Protein AF-A0A7S0XU26-F1 (afdb_monomer)

Structure (mmCIF, N/CA/C/O backbone):
d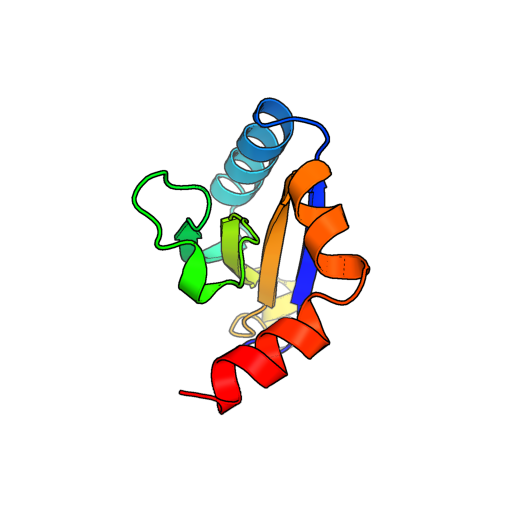ata_AF-A0A7S0XU26-F1
#
_entry.id   AF-A0A7S0XU26-F1
#
loop_
_atom_site.group_PDB
_atom_site.id
_atom_site.type_symbol
_atom_site.label_atom_id
_atom_site.label_alt_id
_atom_site.label_comp_id
_atom_site.label_asym_id
_atom_site.label_entity_id
_atom_site.label_seq_id
_atom_site.pdbx_PDB_ins_code
_atom_site.Cartn_x
_atom_site.Cartn_y
_atom_site.Cartn_z
_atom_site.occupancy
_atom_site.B_iso_or_equiv
_atom_site.auth_seq_id
_atom_site.auth_comp_id
_atom_site.auth_asym_id
_atom_site.auth_atom_id
_atom_site.pdbx_PDB_model_num
ATOM 1 N N . VAL A 1 1 ? -14.132 0.549 -3.395 1.00 58.75 1 VAL A N 1
ATOM 2 C CA . VAL A 1 1 ? -14.507 0.472 -1.963 1.00 58.75 1 VAL A CA 1
ATOM 3 C C . VAL A 1 1 ? -13.566 1.408 -1.216 1.00 58.75 1 VAL A C 1
ATOM 5 O O . VAL A 1 1 ? -12.984 1.058 -0.205 1.00 58.75 1 VAL A O 1
ATOM 8 N N . ASP A 1 2 ? -13.321 2.585 -1.790 1.00 60.91 2 ASP A N 1
ATOM 9 C CA . ASP A 1 2 ? -12.215 3.437 -1.378 1.00 60.91 2 ASP A CA 1
ATOM 10 C C . ASP A 1 2 ? -12.700 4.869 -1.601 1.00 60.91 2 ASP A C 1
ATOM 12 O O . ASP A 1 2 ? -12.948 5.266 -2.741 1.00 60.91 2 ASP A O 1
ATOM 16 N N . ILE A 1 3 ? -12.952 5.576 -0.496 1.00 78.12 3 ILE A N 1
ATOM 17 C CA . ILE A 1 3 ? -13.519 6.936 -0.485 1.00 78.12 3 ILE A CA 1
ATOM 18 C C . ILE A 1 3 ? -12.436 7.950 -0.861 1.00 78.12 3 ILE A C 1
ATOM 20 O O . ILE A 1 3 ? -12.706 8.935 -1.544 1.00 78.12 3 ILE A O 1
ATOM 24 N N . ALA A 1 4 ? -11.192 7.655 -0.482 1.00 88.75 4 ALA A N 1
ATOM 25 C CA . ALA A 1 4 ? -10.008 8.403 -0.863 1.00 88.75 4 ALA A CA 1
ATOM 26 C C . ALA A 1 4 ? -8.920 7.462 -1.392 1.00 88.75 4 ALA A C 1
ATOM 28 O O . ALA A 1 4 ? -8.807 6.309 -0.969 1.00 88.75 4 ALA A O 1
ATOM 29 N N . ARG A 1 5 ? -8.101 7.975 -2.314 1.00 92.88 5 ARG A N 1
ATOM 30 C CA . ARG A 1 5 ? -6.927 7.285 -2.854 1.00 92.88 5 ARG A CA 1
ATOM 31 C C . ARG A 1 5 ? -5.731 8.222 -2.842 1.00 92.88 5 ARG A C 1
ATOM 33 O O . ARG A 1 5 ? -5.825 9.341 -3.345 1.00 92.88 5 ARG A O 1
ATOM 40 N N . HIS A 1 6 ? -4.597 7.733 -2.355 1.00 93.38 6 HIS A N 1
ATOM 41 C CA . HIS A 1 6 ? -3.334 8.456 -2.424 1.00 93.38 6 HIS A CA 1
ATOM 42 C C . HIS A 1 6 ? -2.163 7.557 -2.819 1.00 93.38 6 HIS A C 1
ATOM 44 O O . HIS A 1 6 ? -2.262 6.329 -2.864 1.00 93.38 6 HIS A O 1
ATOM 50 N N . SER A 1 7 ? -1.044 8.184 -3.169 1.00 93.94 7 SER A N 1
ATOM 51 C CA . SER A 1 7 ? 0.186 7.495 -3.542 1.00 93.94 7 SER A CA 1
ATOM 52 C C . SER A 1 7 ? 1.376 8.153 -2.860 1.00 93.94 7 SER A C 1
ATOM 54 O O . SER A 1 7 ? 1.495 9.373 -2.910 1.00 93.94 7 SER A O 1
ATOM 56 N N . ILE A 1 8 ? 2.263 7.348 -2.279 1.00 95.94 8 ILE A N 1
ATOM 57 C CA . ILE A 1 8 ? 3.583 7.790 -1.817 1.00 95.94 8 ILE A CA 1
ATOM 58 C C . ILE A 1 8 ? 4.616 7.177 -2.759 1.00 95.94 8 ILE A C 1
ATOM 60 O O . ILE A 1 8 ? 4.545 5.988 -3.083 1.00 95.94 8 ILE A O 1
ATOM 64 N N . VAL A 1 9 ? 5.535 8.007 -3.245 1.00 95.56 9 VAL A N 1
ATOM 65 C CA . VAL A 1 9 ? 6.576 7.611 -4.195 1.00 95.56 9 VAL A CA 1
ATOM 66 C C . VAL A 1 9 ? 7.923 7.631 -3.486 1.00 95.56 9 VAL A C 1
ATOM 68 O O . VAL A 1 9 ? 8.291 8.645 -2.902 1.00 95.56 9 VAL A O 1
ATOM 71 N N . PHE A 1 10 ? 8.642 6.520 -3.572 1.00 96.31 10 PHE A N 1
ATOM 72 C CA . PHE A 1 10 ? 9.944 6.289 -2.959 1.00 96.31 10 PHE A CA 1
ATOM 73 C C . PHE A 1 10 ? 11.017 6.149 -4.040 1.00 96.31 10 PHE A C 1
ATOM 75 O O . PHE A 1 10 ? 10.735 5.649 -5.134 1.00 96.31 10 PHE A O 1
ATOM 82 N N . GLU A 1 11 ? 12.248 6.561 -3.745 1.00 95.12 11 GLU A N 1
ATOM 83 C CA . GLU A 1 11 ? 13.387 6.318 -4.643 1.00 95.12 11 GLU A CA 1
ATOM 84 C C . GLU A 1 11 ? 13.834 4.859 -4.596 1.00 95.12 11 GLU A C 1
ATOM 86 O O . GLU A 1 11 ? 14.149 4.264 -5.628 1.00 95.12 11 GLU A O 1
ATOM 91 N N . ASP A 1 12 ? 13.809 4.265 -3.404 1.00 94.50 12 ASP A N 1
ATOM 92 C CA . ASP A 1 12 ? 14.290 2.915 -3.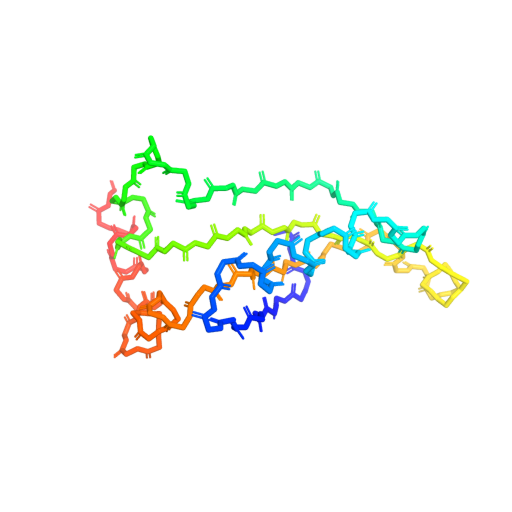168 1.00 94.50 12 ASP A CA 1
ATOM 93 C C . ASP A 1 12 ? 13.334 2.071 -2.315 1.00 94.50 12 ASP A C 1
ATOM 95 O O . ASP A 1 12 ? 12.335 2.529 -1.753 1.00 94.50 12 ASP A O 1
ATOM 99 N N . LEU A 1 13 ? 13.628 0.771 -2.286 1.00 92.88 13 LEU A N 1
ATOM 100 C CA . LEU A 1 13 ? 12.819 -0.218 -1.586 1.00 92.88 13 LEU A CA 1
ATOM 101 C C . LEU A 1 13 ? 13.000 -0.154 -0.062 1.00 92.88 13 LEU A C 1
ATOM 103 O O . LEU A 1 13 ? 12.101 -0.579 0.659 1.00 92.88 13 LEU A O 1
ATOM 107 N N . SER A 1 14 ? 14.132 0.357 0.428 1.00 96.50 14 SER A N 1
ATOM 108 C CA . SER A 1 14 ? 14.412 0.460 1.862 1.00 96.50 14 SER A CA 1
ATOM 109 C C . SER A 1 14 ? 13.477 1.472 2.518 1.00 96.50 14 SER A C 1
ATOM 111 O O . SER A 1 14 ? 12.851 1.165 3.537 1.00 96.50 14 SER A O 1
ATOM 113 N N . ASP A 1 15 ? 13.304 2.638 1.896 1.00 97.38 15 ASP A N 1
ATOM 114 C CA . ASP A 1 15 ? 12.388 3.675 2.375 1.00 97.38 15 ASP A CA 1
ATOM 115 C C . ASP A 1 15 ? 10.929 3.214 2.314 1.00 97.38 15 ASP A C 1
ATOM 117 O O . ASP A 1 15 ? 10.158 3.432 3.252 1.00 97.38 15 ASP A O 1
ATOM 121 N N . LEU A 1 16 ? 10.556 2.496 1.248 1.00 96.88 16 LEU A N 1
ATOM 122 C CA . LEU A 1 16 ? 9.226 1.899 1.124 1.00 96.88 16 LEU A CA 1
ATOM 123 C C . LEU A 1 16 ? 8.957 0.903 2.261 1.00 96.88 16 LEU A C 1
ATOM 125 O O . LEU A 1 16 ? 7.904 0.964 2.897 1.00 96.88 16 LEU A O 1
ATOM 129 N N . CYS A 1 17 ? 9.901 -0.004 2.534 1.00 96.56 17 CYS A N 1
ATOM 130 C CA . CYS A 1 17 ? 9.791 -0.972 3.627 1.00 96.56 17 CYS A CA 1
ATOM 131 C C . CYS A 1 17 ? 9.726 -0.284 4.996 1.00 96.56 17 CYS A C 1
ATOM 133 O O . CYS A 1 17 ? 8.936 -0.690 5.845 1.00 96.56 17 CYS A O 1
ATOM 135 N N . SER A 1 18 ? 10.508 0.778 5.196 1.00 97.88 18 SER A N 1
ATOM 136 C CA . SER A 1 18 ? 10.490 1.571 6.429 1.00 97.88 18 SER A CA 1
ATOM 137 C C . SER A 1 18 ? 9.134 2.248 6.635 1.00 97.88 18 SER A C 1
ATOM 139 O O . SER A 1 18 ? 8.567 2.168 7.723 1.00 97.88 18 SER A O 1
ATOM 141 N N . CYS A 1 19 ? 8.560 2.835 5.580 1.00 97.75 19 CYS A N 1
ATOM 142 C CA . CYS A 1 19 ? 7.214 3.404 5.615 1.00 97.75 19 CYS A CA 1
ATOM 143 C C . CYS A 1 19 ? 6.151 2.345 5.931 1.00 97.75 19 CYS A C 1
ATOM 145 O O . CYS A 1 19 ? 5.305 2.572 6.794 1.00 97.75 19 CYS A O 1
ATOM 147 N N . LEU A 1 20 ? 6.217 1.170 5.295 1.00 97.12 20 LEU A N 1
ATOM 148 C CA . LEU A 1 20 ? 5.301 0.067 5.591 1.00 97.12 20 LEU A CA 1
ATOM 149 C C . LEU A 1 20 ? 5.392 -0.369 7.059 1.00 97.12 20 LEU A C 1
ATOM 151 O O . LEU A 1 20 ? 4.359 -0.598 7.679 1.00 97.12 20 LEU A O 1
ATOM 155 N N . ASN A 1 21 ? 6.605 -0.455 7.613 1.00 97.75 21 ASN A N 1
ATOM 156 C CA . ASN A 1 21 ? 6.802 -0.799 9.017 1.00 97.75 21 ASN A CA 1
ATOM 157 C C . ASN A 1 21 ? 6.179 0.252 9.945 1.00 97.75 21 ASN A C 1
ATOM 159 O O . ASN A 1 21 ? 5.483 -0.124 10.877 1.00 97.75 21 ASN A O 1
ATOM 163 N N . ILE A 1 22 ? 6.366 1.546 9.655 1.00 98.06 22 ILE A N 1
ATOM 164 C CA . ILE A 1 22 ? 5.741 2.639 10.418 1.00 98.06 22 ILE A CA 1
ATOM 165 C C . ILE A 1 22 ? 4.217 2.484 10.421 1.00 98.06 22 ILE A C 1
ATOM 167 O O . ILE A 1 22 ? 3.628 2.453 11.496 1.00 98.06 22 ILE A O 1
ATOM 171 N N . ILE A 1 23 ? 3.602 2.309 9.243 1.00 97.44 23 ILE A N 1
ATOM 172 C CA . ILE A 1 23 ? 2.149 2.111 9.101 1.00 97.44 23 ILE A CA 1
ATOM 173 C C . ILE A 1 23 ? 1.688 0.883 9.894 1.00 97.44 23 ILE A C 1
ATOM 175 O O . ILE A 1 23 ? 0.680 0.942 10.582 1.00 97.44 23 ILE A O 1
ATOM 179 N N . GLN A 1 24 ? 2.417 -0.232 9.808 1.00 97.00 24 GLN A N 1
ATOM 180 C CA . GLN A 1 24 ? 2.062 -1.475 10.496 1.00 97.00 24 GLN A CA 1
ATOM 181 C C . GLN A 1 24 ? 2.139 -1.357 12.026 1.00 97.00 24 GLN A C 1
ATOM 183 O O . GLN A 1 24 ? 1.440 -2.084 12.728 1.00 97.00 24 GLN A O 1
ATOM 188 N N . THR A 1 25 ? 3.008 -0.489 12.541 1.00 97.56 25 THR A N 1
ATOM 189 C CA . THR A 1 25 ? 3.183 -0.264 13.984 1.00 97.56 25 THR A CA 1
ATOM 190 C C . THR A 1 25 ? 2.348 0.890 14.536 1.00 97.56 25 THR A C 1
ATOM 192 O O . THR A 1 25 ? 2.417 1.161 15.734 1.00 97.56 25 THR A O 1
ATOM 195 N N . ASP A 1 26 ? 1.599 1.592 13.686 1.00 97.88 26 ASP A N 1
ATOM 196 C CA . ASP A 1 26 ? 0.748 2.704 14.095 1.00 97.88 26 ASP A CA 1
ATOM 197 C C . ASP A 1 26 ? -0.574 2.176 14.671 1.00 97.88 26 ASP A C 1
ATOM 199 O O . ASP A 1 26 ? -1.358 1.528 13.980 1.00 97.88 26 ASP A O 1
ATOM 203 N N . ASN A 1 27 ? -0.827 2.461 15.949 1.00 97.12 27 ASN A N 1
ATOM 204 C CA . ASN A 1 27 ? -2.021 1.993 16.656 1.00 97.12 27 ASN A CA 1
ATOM 205 C C . ASN A 1 27 ? -3.311 2.709 16.220 1.00 97.12 27 ASN A C 1
ATOM 207 O O . ASN A 1 27 ? -4.392 2.289 16.625 1.00 97.12 27 ASN A O 1
ATOM 211 N N . GLU A 1 28 ? -3.215 3.788 15.439 1.00 97.50 28 GLU A N 1
ATOM 212 C CA . GLU A 1 28 ? -4.371 4.497 14.884 1.00 97.50 28 GLU A CA 1
ATOM 213 C C . GLU A 1 28 ? -4.721 4.043 13.459 1.00 97.50 28 GLU A C 1
ATOM 215 O O . GLU A 1 28 ? -5.667 4.565 12.863 1.00 97.50 28 GLU A O 1
ATOM 220 N N . VAL A 1 29 ? -3.973 3.095 12.885 1.00 97.38 29 VAL A N 1
ATOM 221 C CA . VAL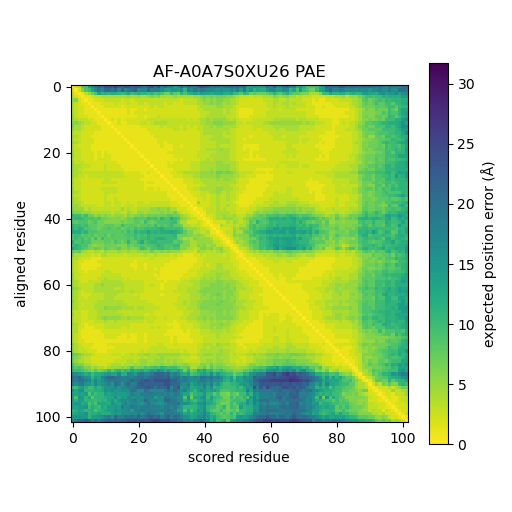 A 1 29 ? -4.143 2.652 11.498 1.00 9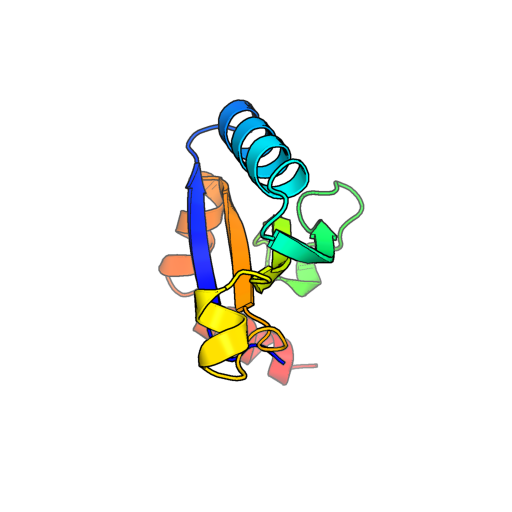7.38 29 VAL A CA 1
ATOM 222 C C . VAL A 1 29 ? -4.445 1.162 11.435 1.00 97.38 29 VAL A C 1
ATOM 224 O O . VAL A 1 29 ? -3.611 0.316 11.740 1.00 97.38 29 VAL A O 1
ATOM 227 N N . ASP A 1 30 ? -5.615 0.833 10.899 1.00 96.69 30 ASP A N 1
ATOM 228 C CA . ASP A 1 30 ? -5.986 -0.541 10.590 1.00 96.69 30 ASP A CA 1
ATOM 229 C C . ASP A 1 30 ? -5.670 -0.863 9.128 1.00 96.69 30 ASP A C 1
ATOM 231 O O . ASP A 1 30 ? -6.217 -0.265 8.195 1.00 96.69 30 ASP A O 1
ATOM 235 N N . ILE A 1 31 ? -4.811 -1.861 8.905 1.00 97.00 31 ILE A N 1
ATOM 236 C CA . ILE A 1 31 ? -4.544 -2.404 7.568 1.00 97.00 31 ILE A CA 1
ATOM 237 C C . ILE A 1 31 ? -5.576 -3.489 7.252 1.00 97.00 31 ILE A C 1
ATOM 239 O O . ILE A 1 31 ? -5.431 -4.652 7.622 1.00 97.00 31 ILE A O 1
ATOM 243 N N . LEU A 1 32 ? -6.605 -3.124 6.490 1.00 96.19 32 LEU A N 1
ATOM 244 C CA . LEU A 1 32 ? -7.706 -4.021 6.124 1.00 96.19 32 LEU A CA 1
ATOM 245 C C . LEU A 1 32 ? -7.333 -4.992 4.998 1.00 96.19 32 LEU A C 1
ATOM 247 O O . LEU A 1 32 ? -7.863 -6.101 4.906 1.00 96.19 32 LEU A O 1
ATOM 251 N N . ARG A 1 33 ? -6.456 -4.568 4.079 1.00 96.12 33 ARG A N 1
ATOM 252 C CA . ARG A 1 33 ? -6.003 -5.406 2.961 1.00 96.12 33 ARG A CA 1
ATOM 253 C C . ARG A 1 33 ? -4.648 -4.968 2.437 1.00 96.12 33 ARG A C 1
ATOM 255 O O . ARG A 1 33 ? -4.409 -3.781 2.245 1.00 96.12 33 ARG A O 1
ATOM 262 N N . VAL A 1 34 ? -3.831 -5.949 2.059 1.00 95.50 34 VAL A N 1
ATOM 263 C CA . VAL A 1 34 ? -2.580 -5.747 1.320 1.00 95.50 34 VAL A CA 1
ATOM 264 C C . VAL A 1 34 ? -2.670 -6.431 -0.042 1.00 95.50 34 VAL A C 1
ATOM 266 O O . VAL A 1 34 ? -2.998 -7.612 -0.148 1.00 95.50 34 VAL A O 1
ATOM 269 N N . LYS A 1 35 ? -2.364 -5.693 -1.108 1.00 93.00 35 LYS A N 1
ATOM 270 C CA . LYS A 1 35 ? -2.180 -6.210 -2.468 1.00 93.00 35 LYS A CA 1
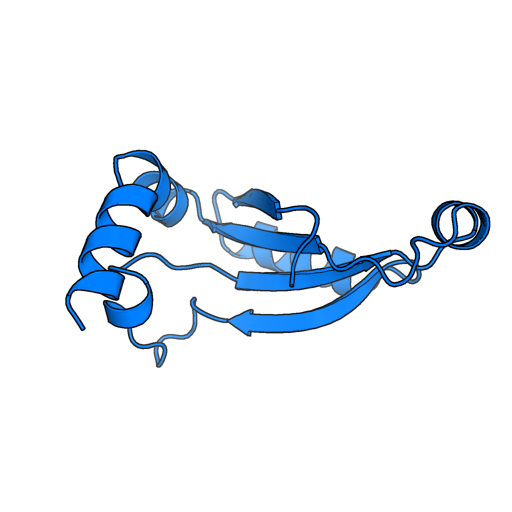ATOM 271 C C . LYS A 1 35 ? -0.733 -5.956 -2.878 1.00 93.00 35 LYS A C 1
ATOM 273 O O . LYS A 1 35 ? -0.376 -4.852 -3.285 1.00 93.00 35 LYS A O 1
ATOM 278 N N . ASN A 1 36 ? 0.099 -6.986 -2.767 1.00 92.38 36 ASN A N 1
ATOM 279 C CA . ASN A 1 36 ? 1.504 -6.917 -3.153 1.00 92.38 36 ASN A CA 1
ATOM 280 C C . ASN A 1 36 ? 1.669 -7.210 -4.648 1.00 92.38 36 ASN A C 1
ATOM 282 O O . ASN A 1 36 ? 1.875 -8.359 -5.043 1.00 92.38 36 ASN A O 1
ATOM 286 N N . ARG A 1 37 ? 1.588 -6.168 -5.481 1.00 90.50 37 ARG A N 1
ATOM 287 C CA . ARG A 1 37 ? 1.839 -6.305 -6.920 1.00 90.50 37 ARG A CA 1
ATOM 288 C C . ARG A 1 37 ? 3.329 -6.355 -7.237 1.00 90.50 37 ARG A C 1
ATOM 290 O O . ARG A 1 37 ? 3.678 -6.817 -8.310 1.00 90.50 37 ARG A O 1
ATOM 297 N N . MET A 1 38 ? 4.202 -5.943 -6.314 1.00 85.81 38 MET A N 1
ATOM 298 C CA . MET A 1 38 ? 5.666 -6.030 -6.438 1.00 85.81 38 MET A CA 1
ATOM 299 C C . MET A 1 38 ? 6.200 -7.470 -6.385 1.00 85.81 38 MET A C 1
ATOM 301 O O . MET A 1 38 ? 7.351 -7.707 -6.754 1.00 85.81 38 MET A O 1
ATOM 305 N N . ASN A 1 39 ? 5.396 -8.439 -5.935 1.00 86.94 39 ASN A N 1
ATOM 306 C CA . ASN A 1 39 ? 5.800 -9.840 -5.913 1.00 86.94 39 ASN A CA 1
ATOM 307 C C . ASN A 1 39 ? 6.177 -10.319 -7.329 1.00 86.94 39 ASN A C 1
ATOM 309 O O . ASN A 1 39 ? 5.453 -10.074 -8.292 1.00 86.94 39 ASN A O 1
ATOM 313 N N . LYS A 1 40 ? 7.300 -11.036 -7.461 1.00 82.81 40 LYS A N 1
ATOM 314 C CA . LYS A 1 40 ? 7.773 -11.583 -8.744 1.00 82.81 40 LYS A CA 1
ATOM 315 C C . LYS A 1 40 ? 6.756 -12.517 -9.409 1.00 82.81 40 LYS A C 1
ATOM 317 O O . LYS A 1 40 ? 6.727 -12.587 -10.632 1.00 82.81 40 LYS A O 1
ATOM 322 N N . SER A 1 41 ? 5.928 -13.212 -8.627 1.00 84.12 41 SER A N 1
ATOM 323 C CA . SER A 1 41 ? 4.866 -14.082 -9.142 1.00 84.12 41 SER A CA 1
ATOM 324 C C . SER A 1 41 ? 3.605 -13.320 -9.563 1.00 84.12 41 SER A C 1
ATOM 326 O O . SER A 1 41 ? 2.669 -13.933 -10.073 1.00 84.12 41 SER A O 1
ATOM 328 N N . TYR A 1 42 ? 3.542 -12.003 -9.339 1.00 82.06 42 TYR A N 1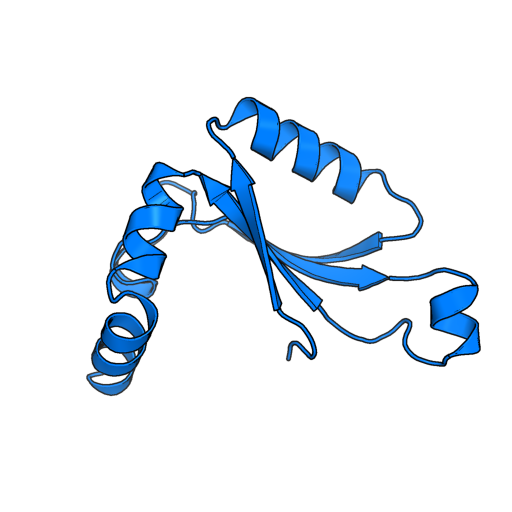
ATOM 329 C CA . TYR A 1 42 ? 2.401 -11.193 -9.744 1.00 82.06 42 TYR A CA 1
ATOM 330 C C . TYR A 1 42 ? 2.352 -11.057 -11.268 1.00 82.06 42 TYR A C 1
ATOM 332 O O . TYR A 1 42 ? 3.317 -10.624 -11.909 1.00 82.06 42 TYR A O 1
ATOM 340 N N . ASN A 1 43 ? 1.203 -11.398 -11.854 1.00 80.00 43 ASN A N 1
ATOM 341 C CA . ASN A 1 43 ? 0.996 -11.297 -13.289 1.00 80.00 43 ASN A CA 1
ATOM 342 C C . ASN A 1 43 ? 0.967 -9.827 -13.727 1.00 80.00 43 ASN A C 1
ATOM 344 O O . ASN A 1 43 ? -0.011 -9.111 -13.522 1.00 80.00 43 ASN A O 1
ATOM 348 N N . ALA A 1 44 ? 2.034 -9.402 -14.405 1.00 76.69 44 ALA A N 1
ATOM 349 C CA . ALA A 1 44 ? 2.216 -8.036 -14.885 1.00 76.69 44 ALA A CA 1
ATOM 350 C C . ALA A 1 44 ? 1.065 -7.501 -15.734 1.00 76.69 44 ALA A C 1
ATOM 352 O O . ALA A 1 44 ? 0.817 -6.294 -15.755 1.00 76.69 44 ALA A O 1
ATOM 353 N N . ASN A 1 45 ? 0.414 -8.397 -16.472 1.00 75.19 45 ASN A N 1
ATOM 354 C CA . ASN A 1 45 ? -0.614 -8.040 -17.434 1.00 75.19 45 ASN A CA 1
ATOM 355 C C . ASN A 1 45 ? -1.872 -7.520 -16.737 1.00 75.19 45 ASN A C 1
ATOM 357 O O . ASN A 1 45 ? -2.600 -6.730 -17.320 1.00 75.19 45 ASN A O 1
ATOM 361 N N . GLU A 1 46 ? -2.104 -7.880 -15.473 1.00 73.94 46 GLU A N 1
ATOM 362 C CA . GLU A 1 46 ? -3.248 -7.382 -14.702 1.00 73.94 46 GLU A CA 1
ATOM 363 C C . GLU A 1 46 ? -3.170 -5.883 -14.392 1.00 73.94 46 GLU A C 1
ATOM 365 O O . GLU A 1 46 ? -4.193 -5.248 -14.139 1.00 73.94 46 GLU A O 1
ATOM 370 N N . SER A 1 47 ? -1.971 -5.305 -14.434 1.00 69.81 47 SER A N 1
ATOM 371 C CA . SER A 1 47 ? -1.707 -3.899 -14.122 1.00 69.81 47 SER A CA 1
ATOM 372 C C . SER A 1 47 ? -1.032 -3.151 -15.274 1.00 69.81 47 SER A C 1
ATOM 374 O O . SER A 1 47 ? -0.450 -2.090 -15.055 1.00 69.81 47 SER A O 1
ATOM 376 N N . ALA A 1 48 ? -1.070 -3.693 -16.497 1.00 72.75 48 ALA A N 1
ATOM 377 C CA . ALA A 1 48 ? -0.379 -3.127 -17.660 1.00 72.75 48 ALA A CA 1
ATOM 378 C C . ALA A 1 48 ? 1.122 -2.845 -17.403 1.00 72.75 48 ALA A C 1
ATOM 380 O O . ALA A 1 48 ? 1.665 -1.828 -17.831 1.00 72.75 48 ALA A O 1
ATOM 381 N N . GLY A 1 49 ? 1.794 -3.737 -16.666 1.00 73.06 49 GLY A N 1
ATOM 382 C CA . GLY A 1 49 ? 3.224 -3.637 -16.353 1.00 73.06 49 GLY A CA 1
ATOM 383 C C . GLY A 1 49 ? 3.562 -2.790 -15.121 1.00 73.06 49 GLY A C 1
ATOM 384 O O . GLY A 1 49 ? 4.681 -2.877 -14.624 1.00 73.06 49 GLY A O 1
ATOM 385 N N . TYR A 1 50 ? 2.607 -2.042 -14.569 1.00 76.12 50 TYR A N 1
ATOM 386 C CA . TYR A 1 50 ? 2.805 -1.232 -13.367 1.00 76.12 50 TYR A CA 1
ATOM 387 C C . TYR A 1 50 ? 2.887 -2.090 -12.087 1.00 76.12 50 TYR A C 1
ATOM 389 O O . TYR A 1 50 ? 2.356 -3.205 -12.037 1.00 76.12 50 TYR A O 1
ATOM 397 N N . ARG A 1 51 ? 3.578 -1.604 -11.050 1.00 86.62 51 ARG A N 1
ATOM 398 C CA . ARG A 1 51 ? 3.809 -2.321 -9.787 1.00 86.62 51 ARG A CA 1
ATOM 399 C C . ARG A 1 51 ? 3.732 -1.372 -8.595 1.00 86.62 51 ARG A C 1
ATOM 401 O O . ARG A 1 51 ? 4.256 -0.264 -8.649 1.00 86.62 51 ARG A O 1
ATOM 408 N N . ASP A 1 52 ? 3.086 -1.831 -7.533 1.00 91.69 52 ASP A N 1
ATOM 409 C CA . ASP A 1 52 ? 2.945 -1.130 -6.261 1.00 91.69 52 ASP A CA 1
ATOM 410 C C . ASP A 1 52 ? 2.712 -2.119 -5.109 1.00 91.69 52 ASP A C 1
ATOM 412 O O . ASP A 1 52 ? 2.448 -3.313 -5.308 1.00 91.69 52 ASP A O 1
ATOM 416 N N . LEU A 1 53 ? 2.808 -1.607 -3.886 1.00 94.88 53 LEU A N 1
ATOM 417 C CA . LEU A 1 53 ? 2.190 -2.217 -2.718 1.00 94.88 53 LEU A CA 1
ATOM 418 C C . LEU A 1 53 ? 0.943 -1.396 -2.382 1.00 94.88 53 LEU A C 1
ATOM 420 O O . LEU A 1 53 ? 1.041 -0.255 -1.939 1.00 94.88 53 LEU A O 1
ATOM 424 N N . CYS A 1 54 ? -0.232 -1.954 -2.655 1.00 94.81 54 CYS A N 1
ATOM 425 C CA . CYS A 1 54 ? -1.504 -1.266 -2.467 1.00 94.81 54 CYS A CA 1
ATOM 426 C C . CYS A 1 54 ? -2.152 -1.727 -1.159 1.00 94.81 54 CYS A C 1
ATOM 428 O O . CYS A 1 54 ? -2.427 -2.915 -0.978 1.00 94.81 54 CYS A O 1
ATOM 430 N N . LEU A 1 55 ? -2.409 -0.777 -0.269 1.00 97.00 55 LEU A N 1
ATOM 431 C CA . LEU A 1 55 ? -3.007 -0.969 1.043 1.00 97.00 55 LEU A CA 1
ATOM 432 C C . LEU A 1 55 ? -4.429 -0.405 1.038 1.00 97.00 55 LEU A C 1
ATOM 434 O O . LEU A 1 55 ? -4.662 0.682 0.512 1.00 97.00 55 LEU A O 1
ATOM 438 N N . ASN A 1 56 ? -5.369 -1.127 1.635 1.00 97.25 56 ASN A N 1
ATOM 439 C CA . ASN A 1 56 ? -6.636 -0.555 2.075 1.00 97.25 56 ASN A CA 1
ATOM 440 C C . ASN A 1 56 ? -6.530 -0.337 3.582 1.00 97.25 56 ASN A C 1
ATOM 442 O O . ASN A 1 56 ? -6.272 -1.296 4.310 1.00 97.25 56 ASN A O 1
ATOM 446 N N . LEU A 1 57 ? -6.711 0.907 4.009 1.00 96.69 57 LEU A N 1
ATOM 447 C CA . LEU A 1 57 ? -6.512 1.362 5.379 1.00 96.69 57 LEU A CA 1
ATOM 448 C C . LEU A 1 57 ? -7.796 1.985 5.925 1.00 96.69 57 LEU A C 1
ATOM 450 O O . LEU A 1 57 ? -8.550 2.587 5.159 1.00 96.69 57 LEU A O 1
ATOM 454 N N . SER A 1 58 ? -7.992 1.909 7.233 1.00 96.12 58 SER A N 1
ATOM 455 C CA . SER A 1 58 ? -8.910 2.769 7.984 1.00 96.12 58 SER A CA 1
ATOM 456 C C . SER A 1 58 ? -8.173 3.420 9.149 1.00 96.12 58 SER A C 1
ATOM 458 O O . SER A 1 58 ? -7.173 2.891 9.630 1.00 96.12 58 SER A O 1
ATOM 460 N N . PHE A 1 59 ? -8.645 4.589 9.574 1.00 96.56 59 PHE A N 1
ATOM 461 C CA . PHE A 1 59 ? -8.045 5.340 10.675 1.00 96.56 59 PHE A CA 1
ATOM 462 C C . PHE A 1 59 ? -8.960 5.253 11.891 1.00 96.56 59 PHE A C 1
ATOM 464 O O . PHE A 1 59 ? -10.096 5.729 11.841 1.00 96.56 59 PHE A O 1
ATOM 471 N N . VAL A 1 60 ? -8.467 4.667 12.976 1.00 96.19 60 VAL A N 1
ATOM 472 C CA . VAL A 1 60 ? -9.212 4.453 14.218 1.00 96.19 60 VAL A CA 1
ATOM 473 C C . VAL A 1 60 ? -8.583 5.300 15.313 1.00 96.19 60 VAL A C 1
ATOM 475 O O . VAL A 1 60 ? -7.682 4.876 16.027 1.00 96.19 60 VAL A O 1
ATOM 478 N N . ASN A 1 61 ? -9.059 6.537 15.431 1.00 96.62 61 ASN A N 1
ATOM 479 C CA . ASN A 1 61 ? -8.609 7.474 16.450 1.00 96.62 61 ASN A CA 1
ATOM 480 C C . ASN A 1 61 ? -9.779 8.327 16.968 1.00 96.62 61 ASN A C 1
ATOM 482 O O . ASN A 1 61 ? -10.892 8.254 16.426 1.00 96.62 61 ASN A O 1
ATOM 486 N N . PRO A 1 62 ? -9.578 9.133 18.029 1.00 98.00 62 PRO A N 1
ATOM 487 C CA . PRO A 1 62 ? -10.658 9.918 18.622 1.00 98.00 62 PRO A CA 1
ATOM 488 C C . PRO A 1 62 ? -11.355 10.842 17.620 1.00 98.00 62 PRO A C 1
ATOM 490 O O . PRO A 1 62 ? -12.572 11.007 17.679 1.00 98.00 62 PRO A O 1
ATOM 493 N N . THR A 1 63 ? -10.605 11.413 16.674 1.00 97.75 63 THR A N 1
ATOM 494 C CA . THR A 1 63 ? -11.150 12.316 15.655 1.00 97.75 63 THR A CA 1
ATOM 495 C C . THR A 1 63 ? -12.053 11.568 14.682 1.00 97.75 63 THR A C 1
ATOM 497 O O . THR A 1 63 ? -13.175 12.006 14.437 1.00 97.75 63 THR A O 1
ATOM 500 N N . THR A 1 64 ? -11.603 10.433 14.142 1.00 96.69 64 THR A N 1
ATOM 501 C CA . THR A 1 64 ? -12.411 9.660 13.191 1.00 96.69 64 THR A CA 1
ATOM 502 C C . THR A 1 64 ? -13.636 9.042 13.847 1.00 96.69 64 THR A C 1
ATOM 504 O O . THR A 1 64 ? -14.702 9.070 13.241 1.00 96.69 64 THR A O 1
ATOM 507 N N . THR A 1 65 ? -13.517 8.617 15.107 1.00 97.12 65 THR A N 1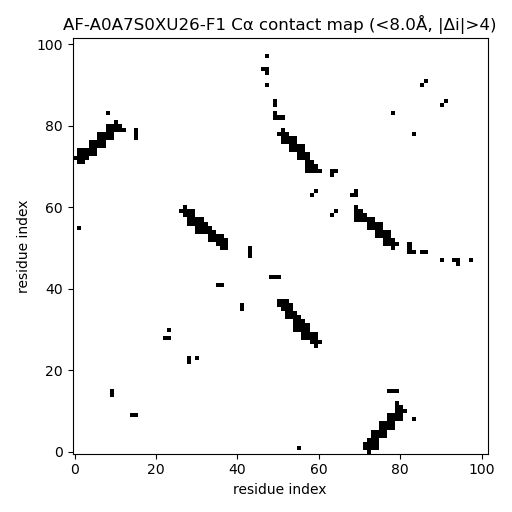
ATOM 508 C CA . THR A 1 65 ? -14.635 8.104 15.917 1.00 97.12 65 THR A CA 1
ATOM 509 C C . THR A 1 65 ? -15.681 9.186 16.178 1.00 97.12 65 THR A C 1
ATOM 511 O O . THR A 1 65 ? -16.876 8.966 16.007 1.00 97.12 65 THR A O 1
ATOM 514 N N . MET A 1 66 ? -15.245 10.390 16.563 1.00 98.19 66 MET A N 1
ATOM 515 C CA . MET A 1 66 ? -16.140 11.527 16.809 1.00 98.19 66 MET A CA 1
ATOM 516 C C . MET A 1 66 ? -16.929 11.919 15.555 1.00 98.19 66 MET A C 1
ATOM 518 O O . MET A 1 66 ? -18.088 12.317 15.647 1.00 98.19 66 MET A O 1
ATOM 522 N N . LEU A 1 67 ? -16.293 11.812 14.388 1.00 97.50 67 LEU A N 1
ATOM 523 C CA . LEU A 1 67 ? -16.899 12.118 13.095 1.00 97.50 67 LEU A CA 1
ATOM 524 C C . LEU A 1 67 ? -17.714 10.945 12.515 1.00 97.50 67 LEU A C 1
ATOM 526 O O . LEU A 1 67 ? -18.399 11.143 11.513 1.00 97.50 67 LEU A O 1
ATOM 530 N N . GLY A 1 68 ? -17.656 9.748 13.114 1.00 96.88 68 GLY A N 1
ATOM 531 C CA . GLY A 1 68 ? -18.314 8.534 12.614 1.00 96.88 68 GLY A CA 1
ATOM 532 C C . GLY A 1 68 ? -17.731 8.016 11.294 1.00 96.88 68 GLY A C 1
ATOM 533 O O . GLY A 1 68 ? -18.458 7.472 10.459 1.00 96.88 68 GLY A O 1
ATOM 534 N N . VAL A 1 69 ? -16.437 8.255 11.055 1.00 95.62 69 VAL A N 1
ATOM 535 C CA . VAL A 1 69 ? -15.733 7.907 9.808 1.00 95.62 69 VAL A CA 1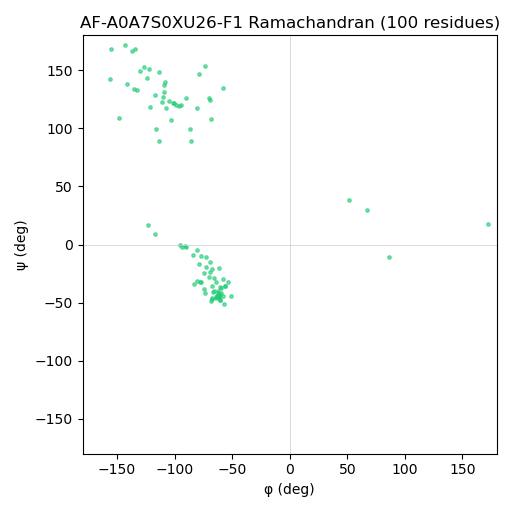
ATOM 536 C C . VAL A 1 69 ? -14.603 6.899 10.008 1.00 95.62 69 VAL A C 1
ATOM 538 O O . VAL A 1 69 ? -13.857 6.619 9.076 1.00 95.62 69 VAL A O 1
ATOM 541 N N . GLU A 1 70 ? -14.478 6.302 11.187 1.00 95.19 70 GLU A N 1
ATOM 542 C CA . GLU A 1 70 ? -13.453 5.304 11.513 1.00 95.19 70 GLU A CA 1
ATOM 543 C C . GLU A 1 70 ? -13.533 4.033 10.651 1.00 95.19 70 GLU A C 1
ATOM 545 O O . GLU A 1 70 ? -12.545 3.330 10.480 1.00 95.19 70 GLU A O 1
ATOM 550 N N . THR A 1 71 ? -14.687 3.770 10.030 1.00 93.56 71 THR A N 1
ATOM 551 C CA . THR A 1 71 ? -14.889 2.663 9.077 1.00 93.56 71 THR A CA 1
ATOM 552 C C . THR A 1 71 ? -14.600 3.043 7.620 1.00 93.56 71 THR A C 1
ATOM 554 O O . THR A 1 71 ? -14.717 2.204 6.721 1.00 93.56 71 THR A O 1
ATOM 557 N N . HIS A 1 72 ? -14.243 4.304 7.345 1.00 95.06 72 HIS A N 1
ATOM 558 C CA . HIS A 1 72 ? -13.954 4.754 5.987 1.00 95.06 72 HIS A CA 1
ATOM 559 C C . HIS A 1 72 ? -12.656 4.132 5.485 1.00 95.06 72 HIS A C 1
ATOM 561 O O . HIS A 1 72 ? -11.588 4.289 6.073 1.00 95.06 72 HIS A O 1
ATOM 567 N N . VAL A 1 73 ? -12.760 3.459 4.341 1.00 95.75 73 VAL A N 1
ATOM 568 C CA . VAL A 1 73 ? -11.619 2.809 3.706 1.00 95.75 73 VAL A CA 1
ATOM 569 C C . VAL A 1 73 ? -10.933 3.775 2.745 1.00 95.75 73 VAL A C 1
ATOM 571 O O . VAL A 1 73 ? -11.549 4.305 1.812 1.00 95.75 73 VAL A O 1
ATOM 574 N N . CYS A 1 74 ? -9.633 3.947 2.944 1.00 95.50 74 CYS A N 1
ATOM 575 C CA . CYS A 1 74 ? -8.725 4.691 2.085 1.00 95.50 74 CYS A CA 1
ATOM 576 C C . CYS A 1 74 ? -7.799 3.721 1.345 1.00 95.50 74 CYS A C 1
ATOM 578 O O . CYS A 1 74 ? -7.315 2.748 1.920 1.00 95.50 74 CYS A O 1
ATOM 580 N N . GLU A 1 75 ? -7.521 3.983 0.070 1.00 96.62 75 GLU A N 1
ATOM 581 C CA . GLU A 1 75 ? -6.499 3.250 -0.677 1.00 96.62 75 GLU A CA 1
ATOM 582 C C . GLU A 1 75 ? -5.174 4.024 -0.653 1.00 96.62 75 GLU A C 1
ATOM 584 O O . GLU A 1 75 ? -5.090 5.144 -1.162 1.00 96.62 75 GLU A O 1
ATOM 589 N N . LEU A 1 76 ? -4.124 3.416 -0.104 1.00 96.38 76 LEU A N 1
ATOM 590 C CA . LEU A 1 76 ? -2.766 3.947 -0.136 1.00 96.38 76 LEU A CA 1
ATOM 591 C C . LEU A 1 76 ? -1.897 3.071 -1.030 1.00 96.38 76 LEU A C 1
ATOM 593 O O . LEU A 1 76 ? -1.761 1.871 -0.812 1.00 96.38 76 LEU A O 1
ATOM 597 N N . GLN A 1 77 ? -1.289 3.673 -2.043 1.00 95.19 77 GLN A N 1
ATOM 598 C CA . GLN A 1 77 ? -0.365 2.982 -2.934 1.00 95.19 77 GLN A CA 1
ATOM 599 C C . GLN A 1 77 ? 1.061 3.410 -2.592 1.00 95.19 77 GLN A C 1
ATOM 601 O O . GLN A 1 77 ? 1.376 4.599 -2.632 1.00 95.19 77 GLN A O 1
ATOM 606 N N . LEU A 1 78 ? 1.929 2.449 -2.288 1.00 96.38 78 LEU A N 1
ATOM 607 C CA . LEU A 1 78 ? 3.363 2.671 -2.111 1.00 96.38 78 LEU A CA 1
ATOM 608 C C . LEU A 1 78 ? 4.087 2.273 -3.402 1.00 96.38 78 LEU A C 1
ATOM 610 O O . LEU A 1 78 ? 3.964 1.134 -3.866 1.00 96.38 78 LEU A O 1
ATOM 614 N N . LEU A 1 79 ? 4.793 3.223 -4.013 1.00 93.81 79 LEU A N 1
ATOM 615 C CA . LEU A 1 79 ? 5.403 3.075 -5.335 1.00 93.81 79 LEU A CA 1
ATOM 616 C C . LEU A 1 79 ? 6.898 3.344 -5.286 1.00 93.81 79 LEU A C 1
ATOM 618 O O . LEU A 1 79 ? 7.318 4.316 -4.674 1.00 93.81 79 LEU A O 1
ATOM 622 N N . LEU A 1 80 ? 7.679 2.605 -6.071 1.00 93.69 80 LEU A N 1
ATOM 623 C CA . LEU A 1 80 ? 8.994 3.101 -6.481 1.00 93.69 80 LEU A CA 1
ATOM 624 C C . LEU A 1 80 ? 8.840 4.111 -7.623 1.00 93.69 80 LEU A C 1
A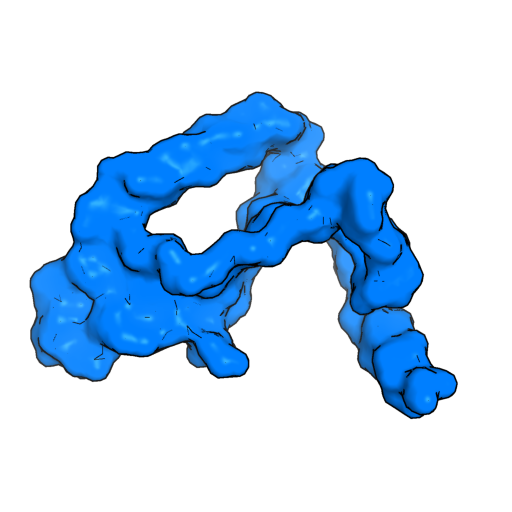TOM 626 O O . LEU A 1 80 ? 7.957 3.948 -8.475 1.00 93.69 80 LEU A O 1
ATOM 630 N N . ARG A 1 81 ? 9.714 5.122 -7.682 1.00 90.94 81 ARG A N 1
ATOM 631 C CA . ARG A 1 81 ? 9.710 6.173 -8.716 1.00 90.94 81 ARG A CA 1
ATOM 632 C C . ARG A 1 81 ? 9.662 5.600 -10.127 1.00 90.94 81 ARG A C 1
ATOM 634 O O . ARG A 1 81 ? 8.833 6.022 -10.931 1.00 90.94 81 ARG A O 1
ATOM 641 N N . THR A 1 82 ? 10.464 4.573 -10.388 1.00 87.81 82 THR A N 1
ATOM 642 C CA . THR A 1 82 ? 10.518 3.873 -11.680 1.00 87.81 82 THR A CA 1
ATOM 643 C C . THR A 1 82 ? 9.157 3.321 -12.116 1.00 87.81 82 THR A C 1
ATOM 645 O O . THR A 1 82 ? 8.817 3.370 -13.296 1.00 87.81 82 THR A O 1
ATOM 648 N N . PHE A 1 83 ? 8.328 2.848 -11.179 1.00 86.62 83 PHE A N 1
ATOM 649 C CA . PHE A 1 83 ? 6.962 2.413 -11.473 1.00 86.62 83 PHE A CA 1
ATOM 650 C C . PHE A 1 83 ? 5.969 3.579 -11.510 1.00 86.62 83 PHE A C 1
ATOM 652 O O . PHE A 1 83 ? 5.038 3.565 -12.317 1.00 86.62 83 PHE A O 1
ATOM 659 N N . ALA A 1 84 ? 6.157 4.610 -10.684 1.00 85.62 84 ALA A N 1
ATOM 660 C CA . ALA A 1 84 ? 5.320 5.809 -10.692 1.00 85.62 84 ALA A CA 1
ATOM 661 C C . ALA A 1 84 ? 5.348 6.535 -12.048 1.00 85.62 84 ALA A C 1
ATOM 663 O O . ALA A 1 84 ? 4.308 6.982 -12.532 1.00 85.62 84 ALA A O 1
ATOM 664 N N . GLU A 1 85 ? 6.501 6.579 -12.711 1.00 83.25 85 GLU A N 1
ATOM 665 C CA . GLU A 1 85 ? 6.650 7.172 -14.046 1.00 83.25 85 GLU A CA 1
ATOM 666 C C . GLU A 1 85 ? 5.851 6.431 -15.132 1.00 83.25 85 GLU A C 1
ATOM 668 O O . GLU A 1 85 ? 5.316 7.051 -16.055 1.00 83.25 85 GLU A O 1
ATOM 673 N N . LEU A 1 86 ? 5.690 5.109 -15.002 1.00 74.44 86 LEU A N 1
ATOM 674 C CA . LEU A 1 86 ? 4.842 4.313 -15.900 1.00 74.44 86 LEU A CA 1
ATOM 675 C C . LEU A 1 86 ? 3.350 4.617 -15.697 1.00 74.44 86 LEU A C 1
ATOM 677 O O . LEU A 1 86 ? 2.552 4.501 -16.631 1.00 74.44 86 LEU A O 1
ATOM 681 N N . LYS A 1 87 ? 2.969 5.035 -14.485 1.00 69.50 87 LYS A N 1
ATOM 682 C CA . LYS A 1 87 ? 1.589 5.374 -14.119 1.00 69.50 87 LYS A CA 1
ATOM 683 C C . LYS A 1 87 ? 1.145 6.712 -14.718 1.00 69.50 87 LYS A C 1
ATOM 685 O O . LYS A 1 87 ? 0.023 6.808 -15.216 1.00 69.50 87 LYS A O 1
ATOM 690 N N . THR A 1 88 ? 2.005 7.732 -14.700 1.00 61.72 88 THR A N 1
ATOM 691 C CA . THR A 1 88 ? 1.649 9.123 -15.049 1.00 61.72 88 THR A CA 1
ATOM 692 C C . THR A 1 88 ? 1.598 9.403 -16.549 1.00 61.72 88 THR A C 1
ATOM 694 O O . THR A 1 88 ? 0.779 10.208 -16.981 1.00 61.72 88 THR A O 1
ATOM 697 N N . LYS A 1 89 ? 2.409 8.728 -17.372 1.00 56.16 89 LYS A N 1
ATOM 698 C CA . LYS A 1 89 ? 2.546 9.094 -18.796 1.00 56.16 89 LYS A CA 1
ATOM 699 C C . LYS A 1 89 ? 1.359 8.742 -19.698 1.00 56.16 89 LYS A C 1
ATOM 701 O O . LYS A 1 89 ? 1.303 9.284 -20.789 1.00 56.16 89 LYS A O 1
ATOM 706 N N . ASN A 1 90 ? 0.482 7.822 -19.283 1.00 57.59 90 ASN A N 1
ATOM 707 C CA . ASN A 1 90 ? -0.807 7.431 -19.905 1.00 57.59 90 ASN A CA 1
ATOM 708 C C . ASN A 1 90 ? -1.411 6.185 -19.204 1.00 57.59 90 ASN A C 1
ATOM 710 O O . ASN A 1 90 ? -2.245 5.476 -19.772 1.00 57.59 90 ASN A O 1
ATOM 714 N N . GLY A 1 91 ? -0.954 5.854 -17.987 1.00 60.88 91 GLY A N 1
ATOM 715 C CA . GLY A 1 91 ? -1.167 4.542 -17.370 1.00 60.88 91 GLY A CA 1
ATOM 716 C C . GLY A 1 91 ? -2.628 4.256 -17.034 1.00 60.88 91 GLY A C 1
ATOM 717 O O . GLY A 1 91 ? -3.103 3.159 -17.304 1.00 60.88 91 GLY A O 1
ATOM 718 N N . HIS A 1 92 ? -3.371 5.247 -16.524 1.00 62.84 92 HIS A N 1
ATOM 719 C CA . HIS A 1 92 ? -4.788 5.052 -16.201 1.00 62.84 92 HIS A CA 1
ATOM 720 C C . HIS A 1 92 ? -5.648 4.840 -17.455 1.00 62.84 92 HIS A C 1
ATOM 722 O O . HIS A 1 92 ? -6.415 3.885 -17.507 1.00 62.84 92 HIS A O 1
ATOM 728 N N . SER A 1 93 ? -5.475 5.669 -18.490 1.00 62.97 93 SER A N 1
ATOM 729 C CA . SER A 1 93 ? -6.195 5.511 -19.763 1.00 62.97 93 SER A CA 1
ATOM 730 C C . SER A 1 93 ? -5.867 4.170 -20.431 1.00 62.97 93 SER A C 1
ATOM 732 O O . SER A 1 93 ? -6.779 3.436 -20.804 1.00 62.97 93 SER A O 1
ATOM 734 N N . ARG A 1 94 ? -4.584 3.778 -20.483 1.00 63.88 94 ARG A N 1
ATOM 735 C CA . ARG A 1 94 ? -4.167 2.462 -20.999 1.00 63.88 94 ARG A CA 1
ATOM 736 C C . ARG A 1 94 ? -4.736 1.302 -20.189 1.00 63.88 94 ARG A C 1
ATOM 738 O O . ARG A 1 94 ? -5.186 0.331 -20.785 1.00 63.88 94 ARG A O 1
ATOM 745 N N . TYR A 1 95 ? -4.732 1.400 -18.861 1.00 62.53 95 TYR A N 1
ATOM 746 C CA . TYR A 1 95 ? -5.326 0.387 -17.991 1.00 62.53 95 TYR A CA 1
ATOM 747 C C . TYR A 1 95 ? -6.830 0.247 -18.236 1.00 62.53 95 TYR A C 1
ATOM 749 O O . TYR A 1 95 ? -7.316 -0.872 -18.365 1.00 62.53 95 TYR A O 1
ATOM 757 N N . VAL A 1 96 ? -7.563 1.360 -18.340 1.00 66.31 96 VAL A N 1
ATOM 758 C CA . VAL A 1 96 ? -9.005 1.339 -18.629 1.00 66.31 96 VAL A CA 1
ATOM 759 C C . VAL A 1 96 ? -9.269 0.682 -19.984 1.00 66.31 96 VAL A C 1
ATOM 761 O O . VAL A 1 96 ? -10.095 -0.226 -20.052 1.00 66.31 96 VAL A O 1
ATOM 764 N N . SER A 1 97 ? -8.534 1.067 -21.031 1.00 69.50 97 SER A N 1
ATOM 765 C CA . SER A 1 97 ? -8.666 0.458 -22.360 1.00 69.50 97 SER A CA 1
ATOM 766 C C . SER A 1 97 ? -8.326 -1.034 -22.357 1.00 69.50 97 SER A C 1
ATOM 768 O O . SER A 1 97 ? -9.066 -1.824 -22.931 1.00 69.50 97 SER A O 1
ATOM 770 N N . PHE A 1 98 ? -7.248 -1.440 -21.679 1.00 65.31 98 PHE A N 1
ATOM 771 C CA . PHE A 1 98 ? -6.859 -2.847 -21.558 1.00 65.31 98 PHE A CA 1
ATOM 772 C C . PHE A 1 98 ? -7.897 -3.671 -20.785 1.00 65.31 98 PHE A C 1
ATOM 774 O O . PHE A 1 98 ? -8.272 -4.756 -21.217 1.00 65.31 98 PHE A O 1
ATOM 781 N N . ARG A 1 99 ? -8.392 -3.153 -19.655 1.00 67.25 99 ARG A N 1
ATOM 782 C CA . ARG A 1 99 ? -9.409 -3.821 -18.835 1.00 67.25 99 ARG A CA 1
ATOM 783 C C . ARG A 1 99 ? -10.712 -4.020 -19.603 1.00 67.25 99 ARG A C 1
ATOM 785 O O . ARG A 1 99 ? -11.314 -5.074 -19.476 1.00 67.25 99 ARG A O 1
ATOM 792 N N . ASN A 1 100 ? -11.142 -3.014 -20.362 1.00 70.75 100 ASN A N 1
ATOM 793 C CA . ASN A 1 100 ? -12.396 -3.057 -21.114 1.00 70.75 100 ASN A CA 1
ATOM 794 C C . ASN A 1 100 ? -12.305 -3.900 -22.404 1.00 70.75 100 ASN A C 1
ATOM 796 O O . ASN A 1 100 ? -13.326 -4.121 -23.042 1.00 70.75 100 ASN A O 1
ATOM 800 N N . ALA A 1 101 ? -11.103 -4.327 -22.807 1.00 66.56 101 ALA A N 1
ATOM 801 C CA . ALA A 1 101 ? -10.879 -5.205 -23.958 1.00 66.56 101 ALA A CA 1
ATOM 802 C C . ALA A 1 101 ? -10.872 -6.708 -23.599 1.00 66.56 101 ALA A C 1
ATOM 804 O O . ALA A 1 101 ? -10.671 -7.539 -24.484 1.00 66.56 101 ALA A O 1
ATOM 805 N N . ARG A 1 102 ? -11.041 -7.048 -22.315 1.00 53.91 102 ARG A N 1
ATOM 806 C CA . ARG A 1 102 ? -11.316 -8.408 -21.827 1.00 53.91 102 ARG A CA 1
ATOM 807 C C . ARG A 1 102 ? -12.815 -8.653 -21.773 1.00 53.91 102 ARG A C 1
ATOM 809 O O . ARG A 1 102 ? -13.197 -9.811 -22.036 1.00 53.91 102 ARG A O 1
#

Solvent-accessible surface area (backbone atoms only — not comparable to full-atom values): 5744 Å² total; per-residue (Å²): 133,54,87,44,76,50,74,50,76,26,90,46,69,68,61,47,51,51,51,51,50,53,53,72,69,36,89,45,46,46,78,78,42,81,46,66,46,67,44,88,86,43,67,42,76,84,50,73,67,47,46,31,43,37,34,34,32,26,44,54,44,75,68,30,52,74,70,71,46,32,83,47,34,31,34,42,34,43,26,42,44,82,33,48,57,59,44,72,80,52,31,63,64,51,40,51,55,57,62,73,72,110

Nearest PDB structures (foldseek):
  6ex0-assembly1_A-2  TM=7.319E-01  e=1.085E-03  Staphylococcus aureus
  7ztb-assembly1_A  TM=7.889E-01  e=1.960E-03  Salmonella
  9erv-assembly1_A  TM=7.850E-01  e=2.722E-03  Salmonella
  6ex0-assembly1_B-2  TM=6.026E-01  e=1.507E-03  Staphylococcus aureus
  6fgj-assembly1_B-3  TM=6.252E-01  e=5.249E-03  Staphylococcus aureus

Mean predicted aligned error: 6.04 Å

pLDDT: mean 86.93, std 13.03, range [53.91, 98.19]

Secondary structure (DSSP, 8-state):
--SEEEEEEESSHHHHHHHHHHHHH-TTEEEEEEEETTSTTS-GGGGTT---EEEEEEE-SHHHHHHT-TT--EEEEEEEHHHHHHHHTTHHHHHHHHHHT-

Foldseek 3Di:
DAPAEDEDEDQDPVVLVVVVVVQVPDPQKDFPDWDFCVDPPRDCLLQVNAGWTKTWMFGHDPVCVVVVNRVHTHIYTYYYPVRVVCCPPCRVVVNVVSVVVD

Organism: Hemiselmis andersenii (NCBI:txid464988)

Radius of gyration: 15.11 Å; Cα contacts (8 Å, |Δi|>4): 151; chains: 1; bounding box: 33×26×43 Å

Sequence (102 aa):
VDIARHSIVFEDLSDLCSCLNIIQTDNEVDILRVKNRMNKSYNANESAGYRDLCLNLSFVNPTTTMLGVETHVCELQLLLRTFAELKTKNGHSRYVSFRNAR